Protein AF-A0A945VA23-F1 (afdb_monomer)

Solvent-accessible surface area (backbone atoms only — not comparable to full-atom values): 9433 Å² total; per-residue (Å²): 130,82,88,79,58,79,68,73,79,48,59,65,66,61,47,23,48,54,49,47,56,51,12,50,22,32,55,23,62,68,46,44,49,52,48,38,51,50,48,70,72,39,80,72,56,54,71,58,30,80,84,20,52,42,77,50,99,64,27,37,40,37,38,76,59,59,46,52,66,70,55,53,54,52,49,54,53,47,66,75,66,45,85,80,55,51,70,46,65,56,89,90,43,92,58,33,69,61,48,51,51,43,51,65,63,46,64,81,31,41,37,38,39,36,29,70,49,71,91,34,28,88,26,48,73,49,45,54,54,39,78,79,54,100,75,35,28,30,70,19,64,67,42,44,46,52,76,68,49,56,65,71,60,48,53,50,41,64,63,61,71,79,75,86,127

pLDDT: mean 91.25, std 11.85, range [36.66, 98.69]

Foldseek 3Di:
DPPDFLLVLDDLVVLLVVLQVQQQQAQHDVRLLQLLVQQVPDPPRLLQDQQQKDDTPFWIKHKDHRDHPVLVVVVVVLSVPDPNQFQFDDPPDDCNVVSVVSCVVQVPMKMWIYTPDCVSHGGDIDGQWDDPDPRGIGGDSVNCQRNPGDSVSSVCSNPDDPPDD

Radius of gyration: 15.99 Å; Cα contacts (8 Å, |Δi|>4): 233; chains: 1; bounding box: 37×36×41 Å

Structure (mmCIF, N/CA/C/O backbone):
data_AF-A0A945VA23-F1
#
_entry.id   AF-A0A945VA23-F1
#
loop_
_atom_site.group_PDB
_atom_site.id
_atom_site.type_symbol
_atom_site.label_atom_id
_atom_site.label_alt_id
_atom_site.label_comp_id
_atom_site.label_asym_id
_atom_site.label_entity_id
_atom_site.label_seq_id
_atom_site.pdbx_PDB_ins_code
_atom_site.Cartn_x
_atom_site.Cartn_y
_atom_site.Cartn_z
_atom_site.occupancy
_atom_site.B_iso_or_equiv
_atom_site.auth_seq_id
_atom_site.auth_comp_id
_atom_site.auth_asym_id
_atom_site.auth_atom_id
_atom_site.pdbx_PDB_model_num
ATOM 1 N N . MET A 1 1 ? 17.474 -14.949 8.676 1.00 39.09 1 MET A N 1
ATOM 2 C CA . MET A 1 1 ? 17.418 -14.116 7.451 1.00 39.09 1 MET A CA 1
ATOM 3 C C . MET A 1 1 ? 17.756 -12.689 7.847 1.00 39.09 1 MET A C 1
ATOM 5 O O . MET A 1 1 ? 17.211 -12.227 8.839 1.00 39.09 1 MET A O 1
ATOM 9 N N . LYS A 1 2 ? 18.695 -12.029 7.155 1.00 41.28 2 LYS A N 1
ATOM 10 C CA . LYS A 1 2 ? 19.074 -10.632 7.437 1.00 41.28 2 LYS A CA 1
ATOM 11 C C . LYS A 1 2 ? 17.821 -9.747 7.404 1.00 41.28 2 LYS A C 1
ATOM 13 O O . LYS A 1 2 ? 16.975 -9.950 6.538 1.00 41.28 2 LYS A O 1
ATOM 18 N N . ASN A 1 3 ? 17.724 -8.806 8.343 1.00 57.72 3 ASN A N 1
ATOM 19 C CA . ASN A 1 3 ? 16.622 -7.855 8.526 1.00 57.72 3 ASN A CA 1
ATOM 20 C C . ASN A 1 3 ? 16.426 -6.957 7.290 1.00 57.72 3 ASN A C 1
ATOM 22 O O . ASN A 1 3 ? 16.791 -5.785 7.307 1.00 57.72 3 ASN A O 1
ATOM 26 N N . PHE A 1 4 ? 15.885 -7.498 6.198 1.00 67.75 4 PHE A N 1
ATOM 27 C CA . PHE A 1 4 ? 15.510 -6.704 5.039 1.00 67.75 4 PHE A CA 1
ATOM 28 C C . PHE A 1 4 ? 14.328 -5.822 5.437 1.00 67.75 4 PHE A C 1
ATOM 30 O O . PHE A 1 4 ? 13.248 -6.313 5.776 1.00 67.75 4 PHE A O 1
ATOM 37 N N . ASN A 1 5 ? 14.566 -4.516 5.451 1.00 76.75 5 ASN A N 1
ATOM 38 C CA . ASN A 1 5 ? 13.548 -3.521 5.717 1.00 76.75 5 ASN A CA 1
ATOM 39 C C . ASN A 1 5 ? 13.293 -2.751 4.416 1.00 76.75 5 ASN A C 1
ATOM 41 O O . ASN A 1 5 ? 14.052 -1.835 4.119 1.00 76.75 5 ASN A O 1
ATOM 45 N N . PRO A 1 6 ? 12.255 -3.095 3.634 1.00 74.31 6 PRO A N 1
ATOM 46 C CA . PRO A 1 6 ? 11.940 -2.365 2.407 1.00 74.31 6 PRO A CA 1
ATOM 47 C C . PRO A 1 6 ? 11.596 -0.897 2.686 1.00 74.31 6 PRO A C 1
ATOM 49 O O . PRO A 1 6 ? 11.650 -0.078 1.780 1.00 74.31 6 PRO A O 1
ATOM 52 N N . LEU A 1 7 ? 11.268 -0.542 3.933 1.00 81.50 7 LEU A N 1
ATOM 53 C CA . LEU A 1 7 ? 10.930 0.826 4.292 1.00 81.50 7 LEU A CA 1
ATOM 54 C C . LEU A 1 7 ? 12.153 1.753 4.352 1.00 81.50 7 LEU A C 1
ATOM 56 O O . LEU A 1 7 ? 11.974 2.962 4.291 1.00 81.50 7 LEU A O 1
ATOM 60 N N . THR A 1 8 ? 13.383 1.224 4.433 1.00 81.25 8 THR A N 1
ATOM 61 C CA . THR A 1 8 ? 14.600 2.064 4.446 1.00 81.25 8 THR A CA 1
ATOM 62 C C . THR A 1 8 ? 14.920 2.688 3.094 1.00 81.25 8 THR A C 1
ATOM 64 O O . THR A 1 8 ? 15.795 3.542 3.028 1.00 81.25 8 THR A O 1
ATOM 67 N N . PHE A 1 9 ? 14.256 2.252 2.019 1.00 77.69 9 PHE A N 1
ATOM 68 C CA . PHE A 1 9 ? 14.390 2.876 0.702 1.00 77.69 9 PHE A CA 1
ATOM 69 C C . PHE A 1 9 ? 13.638 4.204 0.597 1.00 77.69 9 PHE A C 1
ATOM 71 O O . PHE A 1 9 ? 13.838 4.934 -0.367 1.00 77.69 9 PHE A O 1
ATOM 78 N N . TYR A 1 10 ? 12.784 4.523 1.571 1.00 83.12 10 TYR A N 1
ATOM 79 C CA . TYR A 1 10 ? 11.956 5.721 1.550 1.00 83.12 10 TYR A CA 1
ATOM 80 C C . TYR A 1 10 ? 12.413 6.721 2.609 1.00 83.12 10 TYR A C 1
ATOM 82 O O . TYR A 1 10 ? 13.005 6.352 3.626 1.00 83.12 10 TYR A O 1
ATOM 90 N N . SER A 1 11 ? 12.087 7.995 2.389 1.00 86.38 11 SER A N 1
ATOM 91 C CA . SER A 1 11 ? 12.274 9.035 3.399 1.00 86.38 11 SER A CA 1
ATOM 92 C C . SER A 1 11 ? 11.516 8.666 4.677 1.00 86.38 11 SER A C 1
ATOM 94 O O . SER A 1 11 ? 10.298 8.468 4.662 1.00 86.38 11 SER A O 1
ATOM 96 N N . GLN A 1 12 ? 12.243 8.563 5.793 1.00 86.56 12 GLN A N 1
ATOM 97 C CA . GLN A 1 12 ? 11.665 8.203 7.089 1.00 86.56 12 GLN A CA 1
ATOM 98 C C . GLN A 1 12 ? 10.619 9.228 7.538 1.00 86.56 12 GLN A C 1
ATOM 100 O O . GLN A 1 12 ? 9.607 8.843 8.125 1.00 86.56 12 GLN A O 1
ATOM 105 N N . ASP A 1 13 ? 10.850 10.509 7.250 1.00 86.88 13 ASP A N 1
ATOM 106 C CA . ASP A 1 13 ? 9.937 11.588 7.617 1.00 86.88 13 ASP A CA 1
ATOM 107 C C . ASP A 1 13 ? 8.660 11.541 6.775 1.00 86.88 13 ASP A C 1
ATOM 109 O O . ASP A 1 13 ? 7.569 11.573 7.343 1.00 86.88 13 ASP A O 1
ATOM 113 N N . GLU A 1 14 ? 8.778 11.363 5.452 1.00 87.56 14 GLU A N 1
ATOM 114 C CA . GLU A 1 14 ? 7.614 11.221 4.562 1.00 87.56 14 GLU A CA 1
ATOM 115 C C . GLU A 1 14 ? 6.778 9.994 4.938 1.00 87.56 14 GLU A C 1
ATOM 117 O O . GLU A 1 14 ? 5.554 10.071 5.044 1.00 87.56 14 GLU A O 1
ATOM 122 N N . LEU A 1 15 ? 7.436 8.856 5.186 1.00 91.31 15 LEU A N 1
ATOM 123 C CA . LEU A 1 15 ? 6.761 7.626 5.581 1.00 91.31 15 LEU A CA 1
ATOM 124 C C . LEU A 1 15 ? 6.077 7.778 6.944 1.00 91.31 15 LEU A C 1
ATOM 126 O O . LEU A 1 15 ? 4.921 7.390 7.094 1.00 91.31 15 LEU A O 1
ATOM 130 N N . SER A 1 16 ? 6.774 8.329 7.941 1.00 92.50 16 SER A N 1
ATOM 131 C CA . SER A 1 16 ? 6.208 8.562 9.273 1.00 92.50 16 SER A CA 1
ATOM 132 C C . SER A 1 16 ? 5.000 9.492 9.196 1.00 92.50 16 SER A C 1
ATOM 134 O O . SER A 1 16 ? 3.959 9.193 9.786 1.00 92.50 16 SER A O 1
ATOM 136 N N . GLN A 1 17 ? 5.097 10.583 8.436 1.00 92.81 17 GLN A N 1
ATOM 137 C CA . GLN A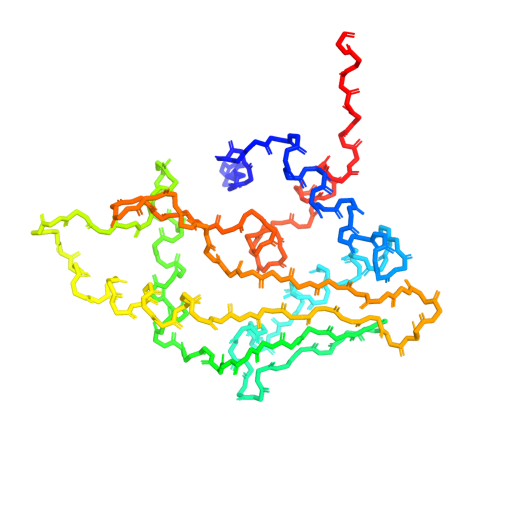 1 17 ? 3.994 11.516 8.240 1.00 92.81 17 GLN A CA 1
ATOM 138 C C . GLN A 1 17 ? 2.796 10.827 7.577 1.00 92.81 17 GLN A C 1
ATOM 140 O O . GLN A 1 17 ? 1.717 10.806 8.168 1.00 92.81 17 GLN A O 1
ATOM 145 N N . ALA A 1 18 ? 3.001 10.169 6.432 1.00 93.94 18 ALA A N 1
ATOM 146 C CA . ALA A 1 18 ? 1.936 9.479 5.708 1.00 93.94 18 ALA A CA 1
ATOM 147 C C . ALA A 1 18 ? 1.247 8.406 6.567 1.00 93.94 18 ALA A C 1
ATOM 149 O O . ALA A 1 18 ? 0.022 8.286 6.553 1.00 93.94 18 ALA A O 1
ATOM 150 N N . LEU A 1 19 ? 2.012 7.638 7.353 1.00 95.88 19 LEU A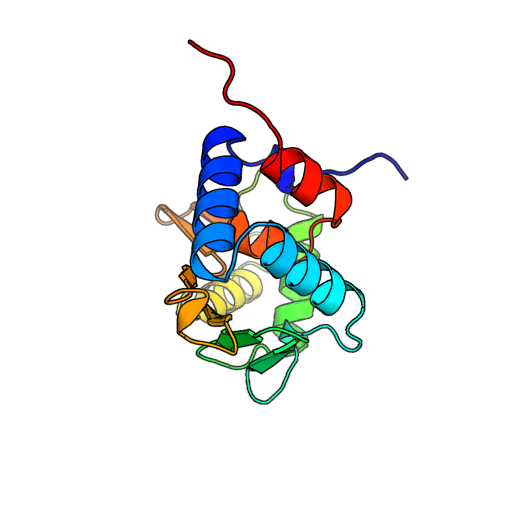 N 1
ATOM 151 C CA . LEU A 1 19 ? 1.465 6.631 8.265 1.00 95.88 19 LEU A CA 1
ATOM 152 C C . LEU A 1 19 ? 0.653 7.256 9.405 1.00 95.88 19 LEU A C 1
ATOM 154 O O . LEU A 1 19 ? -0.405 6.732 9.749 1.00 95.88 19 LEU A O 1
ATOM 158 N N . ASN A 1 20 ? 1.131 8.351 10.003 1.00 95.81 20 ASN A N 1
ATOM 159 C CA . ASN A 1 20 ? 0.419 9.019 11.094 1.00 95.81 20 ASN A CA 1
ATOM 160 C C . ASN A 1 20 ? -0.874 9.683 10.600 1.00 95.81 20 ASN A C 1
ATOM 162 O O . ASN A 1 20 ? -1.906 9.508 11.242 1.00 95.81 20 ASN A O 1
ATOM 166 N N . GLU A 1 21 ? -0.847 10.377 9.462 1.00 96.25 21 GLU A N 1
ATOM 167 C CA . GLU A 1 21 ? -2.040 10.976 8.845 1.00 96.25 21 GLU A CA 1
ATOM 168 C C . GLU A 1 21 ? -3.071 9.900 8.479 1.00 96.25 21 GLU A C 1
ATOM 170 O O . GLU A 1 21 ? -4.238 9.988 8.868 1.00 96.25 21 GLU A O 1
ATOM 175 N N . SER A 1 22 ? -2.617 8.819 7.834 1.00 97.19 22 SER A N 1
ATOM 176 C CA . SER A 1 22 ? -3.467 7.671 7.501 1.00 97.19 22 SER A CA 1
ATOM 177 C C . SER A 1 22 ? -4.091 7.057 8.750 1.00 97.19 22 SER A C 1
ATOM 179 O O . SER A 1 22 ? -5.291 6.803 8.775 1.00 97.19 22 SER A O 1
ATOM 181 N N . ALA A 1 23 ? -3.305 6.855 9.811 1.00 97.06 23 ALA A N 1
ATOM 182 C CA . ALA A 1 23 ? -3.808 6.312 11.063 1.00 97.06 23 ALA A CA 1
ATOM 183 C C . ALA A 1 23 ? -4.867 7.222 11.700 1.00 97.06 23 ALA A C 1
ATOM 185 O O . ALA A 1 23 ? -5.914 6.725 12.105 1.00 97.06 23 ALA A O 1
ATOM 186 N N . GLN A 1 24 ? -4.634 8.536 11.764 1.00 97.12 24 GLN A N 1
ATOM 187 C CA . GLN A 1 24 ? -5.604 9.479 12.334 1.00 97.12 24 GLN A CA 1
ATOM 188 C C . GLN A 1 24 ? -6.925 9.494 11.564 1.00 97.12 24 GLN A C 1
ATOM 190 O O . GLN A 1 24 ? -7.983 9.556 12.180 1.00 97.12 24 GLN A O 1
ATOM 195 N N . SER A 1 25 ? -6.881 9.350 10.239 1.00 97.12 25 SER A N 1
ATOM 196 C CA . SER A 1 25 ? -8.089 9.357 9.403 1.00 97.12 25 SER A CA 1
ATOM 197 C C . SER A 1 25 ? -9.009 8.134 9.570 1.00 97.12 25 SER A C 1
ATOM 199 O O . SER A 1 25 ? -10.104 8.126 9.012 1.00 97.12 25 SER A O 1
ATOM 201 N N . ILE A 1 26 ? -8.589 7.097 10.309 1.00 96.94 26 ILE A N 1
ATOM 202 C CA . ILE A 1 26 ? -9.365 5.858 10.507 1.00 96.94 26 ILE A CA 1
ATOM 203 C C . ILE A 1 26 ? -9.522 5.451 11.979 1.00 96.94 26 ILE A C 1
ATOM 205 O O . ILE A 1 26 ? -9.761 4.277 12.241 1.00 96.94 26 ILE A O 1
ATOM 209 N N . GLY A 1 27 ? -9.345 6.362 12.937 1.00 95.44 27 GLY A N 1
ATOM 210 C CA . GLY A 1 27 ? -9.544 6.087 14.371 1.00 95.44 27 GLY A CA 1
ATOM 211 C C . GLY A 1 27 ? -8.251 5.971 15.182 1.00 95.44 27 GLY A C 1
ATOM 212 O O . GLY A 1 27 ? -8.255 5.542 16.337 1.00 95.44 27 GLY A O 1
ATOM 213 N N . GLY A 1 28 ? -7.117 6.349 14.592 1.00 96.31 28 GLY A N 1
ATOM 214 C CA . GLY A 1 28 ? -5.812 6.410 15.239 1.00 96.31 28 GLY A CA 1
ATOM 215 C C . GLY A 1 28 ? -4.940 5.169 15.028 1.00 96.31 28 GLY A C 1
ATOM 216 O O . GLY A 1 28 ? -5.251 4.238 14.281 1.00 96.31 28 GLY A O 1
ATOM 217 N N . LYS A 1 29 ? -3.786 5.153 15.709 1.00 96.00 29 LYS A N 1
ATOM 218 C CA . LYS A 1 29 ? -2.730 4.142 15.501 1.00 96.00 29 LYS A CA 1
ATOM 219 C C . LYS A 1 29 ? -3.228 2.716 15.710 1.00 96.00 29 LYS A C 1
ATOM 221 O O . LYS A 1 29 ? -2.903 1.854 14.905 1.00 96.00 29 LYS A O 1
ATOM 226 N N . ASN A 1 30 ? -4.040 2.466 16.735 1.00 95.75 30 ASN A N 1
ATOM 227 C CA . ASN A 1 30 ? -4.538 1.118 17.023 1.00 95.75 30 ASN A CA 1
ATOM 228 C C . ASN A 1 30 ? -5.396 0.562 15.877 1.00 95.75 30 ASN A C 1
ATOM 230 O O . ASN A 1 30 ? -5.222 -0.593 15.502 1.00 95.75 30 ASN A O 1
ATOM 234 N N . TYR A 1 31 ? -6.251 1.385 15.266 1.00 96.81 31 TYR A N 1
ATOM 235 C CA . TYR A 1 31 ? -7.079 0.976 14.126 1.00 96.81 31 TYR A CA 1
ATOM 236 C C . TYR A 1 31 ? -6.213 0.645 12.909 1.00 96.81 31 TYR A C 1
ATOM 238 O O . TYR A 1 31 ? -6.423 -0.369 12.243 1.00 96.81 31 TYR A O 1
ATOM 246 N N . PHE A 1 32 ? -5.181 1.455 12.666 1.00 97.19 32 PHE A N 1
ATOM 247 C CA . PHE A 1 32 ? -4.208 1.183 11.615 1.00 97.19 32 PHE A CA 1
ATOM 248 C C . PHE A 1 32 ? -3.427 -0.114 11.864 1.00 97.19 32 PHE A C 1
ATOM 250 O O . PHE A 1 32 ? -3.212 -0.889 10.937 1.00 97.19 32 PHE A O 1
ATOM 257 N N . LEU A 1 33 ? -3.037 -0.401 13.108 1.00 96.81 33 LEU A N 1
ATOM 258 C CA . LEU A 1 33 ? -2.353 -1.650 13.451 1.00 96.81 33 LEU A CA 1
ATOM 259 C C . LEU A 1 33 ? -3.249 -2.878 13.264 1.00 96.81 33 LEU A C 1
ATOM 261 O O . LEU A 1 33 ? -2.780 -3.856 12.688 1.00 96.81 33 LEU A O 1
ATOM 265 N N . LEU A 1 34 ? -4.528 -2.797 13.649 1.00 97.50 34 LEU A N 1
ATOM 266 C CA . LEU A 1 34 ? -5.511 -3.856 13.390 1.00 97.50 34 LEU A CA 1
ATOM 267 C C . LEU A 1 34 ? -5.675 -4.122 11.888 1.00 97.50 34 LEU A C 1
ATOM 269 O O . LEU A 1 34 ? -5.794 -5.273 11.475 1.00 97.50 34 LEU A O 1
ATOM 273 N N . LEU A 1 35 ? -5.643 -3.073 11.059 1.00 98.12 35 LEU A N 1
ATOM 274 C CA . LEU A 1 35 ? -5.623 -3.222 9.605 1.00 98.12 35 LEU A CA 1
ATOM 275 C C . LEU A 1 35 ? -4.368 -3.971 9.133 1.00 98.12 35 LEU A C 1
ATOM 277 O O . LEU A 1 35 ? -4.484 -4.918 8.357 1.00 98.12 35 LEU A O 1
ATOM 281 N N . LEU A 1 36 ? -3.175 -3.577 9.590 1.00 97.81 36 LEU A N 1
ATOM 282 C CA . LEU A 1 36 ? -1.933 -4.251 9.195 1.00 97.81 36 LEU A CA 1
ATOM 283 C C . LEU A 1 36 ? -1.941 -5.730 9.590 1.00 97.81 36 LEU A C 1
ATOM 285 O O . LEU A 1 36 ? -1.578 -6.573 8.774 1.00 97.81 36 LEU A O 1
ATOM 289 N N . GLU A 1 37 ? -2.357 -6.032 10.819 1.00 97.44 37 GLU A N 1
ATOM 290 C CA . GLU A 1 37 ? -2.452 -7.392 11.355 1.00 97.44 37 GLU A CA 1
ATOM 291 C C . GLU A 1 37 ? -3.434 -8.224 10.518 1.00 97.44 37 GLU A C 1
ATOM 293 O O . GLU A 1 37 ? -3.037 -9.244 9.955 1.00 97.44 37 GLU A O 1
ATOM 298 N N . ALA A 1 38 ? -4.641 -7.707 10.261 1.00 98.12 38 ALA A N 1
ATOM 299 C CA . ALA A 1 38 ? -5.622 -8.372 9.404 1.00 98.12 38 ALA A CA 1
ATOM 300 C C . ALA A 1 38 ? -5.088 -8.654 7.986 1.00 98.12 38 ALA A C 1
ATOM 302 O O . ALA A 1 38 ? -5.334 -9.724 7.430 1.00 98.12 38 ALA A O 1
ATOM 303 N N . VAL A 1 39 ? -4.332 -7.724 7.385 1.00 98.12 39 VAL A N 1
ATOM 304 C CA . VAL A 1 39 ? -3.733 -7.937 6.055 1.00 98.12 39 VAL A CA 1
ATOM 305 C C . VAL A 1 39 ? -2.650 -9.022 6.085 1.00 98.12 39 VAL A C 1
ATOM 307 O O . VAL A 1 39 ? -2.496 -9.733 5.093 1.00 98.12 39 VAL A O 1
ATOM 310 N N . ARG A 1 40 ? -1.879 -9.155 7.175 1.00 96.81 40 ARG A N 1
ATOM 311 C CA . ARG A 1 40 ? -0.849 -10.206 7.302 1.00 96.81 40 ARG A CA 1
ATOM 312 C C . ARG A 1 40 ? -1.445 -11.587 7.563 1.00 96.81 40 ARG A C 1
ATOM 314 O O . ARG A 1 40 ? -0.914 -12.558 7.027 1.00 96.81 40 ARG A O 1
ATOM 321 N N . ASP A 1 41 ? -2.543 -11.655 8.306 1.00 97.25 41 ASP A N 1
ATOM 322 C CA . ASP A 1 41 ? -3.224 -12.914 8.628 1.00 97.25 41 ASP A CA 1
ATOM 323 C C . ASP A 1 41 ? -4.056 -13.452 7.453 1.00 97.25 41 ASP A C 1
ATOM 325 O O . ASP A 1 41 ? -4.329 -14.650 7.358 1.00 97.25 41 ASP A O 1
ATOM 329 N N . ALA A 1 42 ? -4.443 -12.582 6.519 1.00 97.25 42 ALA A N 1
ATOM 330 C CA . ALA A 1 42 ? -5.278 -12.948 5.385 1.00 97.25 42 ALA A CA 1
ATOM 331 C C . ALA A 1 42 ? -4.601 -13.938 4.417 1.00 97.25 42 ALA A C 1
ATOM 333 O O . ALA A 1 42 ? -3.540 -13.674 3.841 1.00 97.25 42 ALA A O 1
ATOM 334 N N . GLN A 1 43 ? -5.289 -15.054 4.159 1.00 94.50 43 GLN A N 1
ATOM 335 C CA . GLN A 1 43 ? -4.965 -16.020 3.110 1.00 94.50 43 GLN A CA 1
ATOM 336 C C . GLN A 1 43 ? -6.225 -16.331 2.281 1.00 94.50 43 GLN A C 1
ATOM 338 O O . GLN A 1 43 ? -7.229 -16.754 2.854 1.00 94.50 43 GLN A O 1
ATOM 343 N N . PRO A 1 44 ? -6.213 -16.151 0.944 1.00 93.69 44 PRO A N 1
ATOM 344 C CA . PRO A 1 44 ? -5.121 -15.619 0.125 1.00 93.69 44 PRO A CA 1
ATOM 345 C C . PRO A 1 44 ? -4.844 -14.130 0.398 1.00 93.69 44 PRO A C 1
ATOM 347 O O . PRO A 1 44 ? -5.652 -13.435 1.006 1.00 93.69 44 PRO A O 1
ATOM 350 N N . HIS A 1 45 ? -3.708 -13.630 -0.102 1.00 97.31 45 HIS A N 1
ATOM 351 C CA . HIS A 1 45 ? -3.314 -12.225 0.060 1.00 97.31 45 HIS A CA 1
ATOM 352 C C . HIS A 1 45 ? -4.433 -11.253 -0.384 1.00 97.31 45 HIS A C 1
ATOM 354 O O . HIS A 1 45 ? -4.926 -11.413 -1.507 1.00 97.31 45 HIS A O 1
ATOM 360 N N . PRO A 1 46 ? -4.768 -10.199 0.393 1.00 97.56 46 PRO A N 1
ATO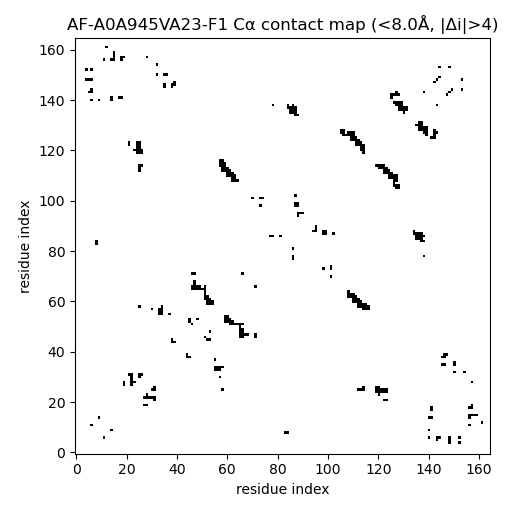M 361 C CA . PRO A 1 46 ? -5.937 -9.345 0.143 1.00 97.56 46 PRO A CA 1
ATOM 362 C C . PRO A 1 46 ? -6.026 -8.752 -1.261 1.00 97.56 46 PRO A C 1
ATOM 364 O O . PRO A 1 46 ? -7.092 -8.762 -1.861 1.00 97.56 46 PRO A O 1
ATOM 367 N N . LEU A 1 47 ? -4.899 -8.319 -1.837 1.00 97.69 47 LEU A N 1
ATOM 368 C CA . LEU A 1 47 ? -4.851 -7.780 -3.208 1.00 97.69 47 LEU A CA 1
ATOM 369 C C . LEU A 1 47 ? -5.399 -8.728 -4.295 1.00 97.69 47 LEU A C 1
ATOM 371 O O . LEU A 1 47 ? -5.698 -8.269 -5.392 1.00 97.69 47 LEU A O 1
ATOM 375 N N . LEU A 1 48 ? -5.536 -10.029 -4.016 1.00 97.12 48 LEU A N 1
ATOM 376 C CA . LEU A 1 48 ? -6.117 -11.017 -4.932 1.00 97.12 48 LEU A CA 1
ATOM 377 C C . LEU A 1 48 ? -7.647 -11.146 -4.809 1.00 97.12 48 LEU A C 1
ATOM 379 O O . LEU A 1 48 ? -8.238 -11.993 -5.485 1.00 97.12 48 LEU A O 1
ATOM 383 N N . ALA A 1 49 ? -8.299 -10.351 -3.955 1.00 96.56 49 ALA A N 1
ATOM 384 C CA . ALA A 1 49 ? -9.748 -10.368 -3.796 1.00 96.56 49 ALA A CA 1
ATOM 385 C C . ALA A 1 49 ? -10.451 -9.956 -5.101 1.00 96.56 49 ALA A C 1
ATOM 387 O O . ALA A 1 49 ? -10.207 -8.881 -5.655 1.00 96.56 49 ALA A O 1
ATOM 388 N N . LYS A 1 50 ? -11.352 -10.818 -5.594 1.00 92.19 50 LYS A N 1
ATOM 389 C CA . LYS A 1 50 ? -12.042 -10.633 -6.886 1.00 92.19 50 LYS A CA 1
ATOM 390 C C . LYS A 1 50 ? -12.908 -9.373 -6.928 1.00 92.19 50 LYS A C 1
ATOM 392 O O . LYS A 1 50 ? -13.014 -8.747 -7.974 1.00 92.19 50 LYS A O 1
ATOM 397 N N . ASN A 1 51 ? -13.515 -9.016 -5.801 1.00 95.25 51 ASN A N 1
ATOM 398 C CA . ASN A 1 51 ? -14.375 -7.843 -5.632 1.00 95.25 51 ASN A CA 1
ATOM 399 C C . ASN A 1 51 ? -13.597 -6.555 -5.317 1.00 95.25 51 ASN A C 1
ATOM 401 O O . ASN A 1 51 ? -14.222 -5.534 -5.052 1.00 95.25 51 ASN A O 1
ATOM 405 N N . ALA A 1 52 ? -12.261 -6.601 -5.335 1.00 97.44 52 ALA A N 1
ATOM 406 C CA . ALA A 1 52 ? -11.401 -5.468 -5.018 1.00 97.44 52 ALA A CA 1
ATOM 407 C C . ALA A 1 52 ? -11.697 -4.821 -3.646 1.00 97.44 52 ALA A C 1
ATOM 409 O O . ALA A 1 52 ? -11.644 -3.601 -3.487 1.00 97.44 52 ALA A O 1
ATOM 410 N N . GLU A 1 53 ? -12.039 -5.648 -2.656 1.00 98.12 53 GLU A N 1
ATOM 411 C CA . GLU A 1 53 ? -12.376 -5.223 -1.300 1.00 98.12 53 GLU A CA 1
ATOM 412 C C . GLU A 1 53 ? -11.770 -6.181 -0.271 1.00 98.12 53 GLU A C 1
ATOM 414 O O . GLU A 1 53 ? -11.752 -7.399 -0.448 1.00 98.12 53 GLU A O 1
ATOM 419 N N . PHE A 1 54 ? -11.320 -5.617 0.842 1.00 98.44 54 PHE A N 1
ATOM 420 C CA . PHE A 1 54 ? -10.875 -6.326 2.027 1.00 98.44 54 PHE A CA 1
ATOM 421 C C . PHE A 1 54 ? -11.505 -5.683 3.264 1.00 98.44 54 PHE A C 1
ATOM 423 O O . PHE A 1 54 ? -11.378 -4.479 3.474 1.00 98.44 54 PHE A O 1
ATOM 430 N N . LYS A 1 55 ? -12.199 -6.469 4.086 1.00 97.81 55 LYS A N 1
ATOM 431 C CA . LYS A 1 55 ? -12.828 -5.994 5.326 1.00 97.81 55 LYS A CA 1
ATOM 432 C C . LYS A 1 55 ? -12.010 -6.455 6.523 1.00 97.81 55 LYS A C 1
ATOM 434 O O . LYS A 1 55 ? -11.486 -7.564 6.520 1.00 97.81 55 LYS A O 1
ATOM 439 N N . PHE A 1 56 ? -11.945 -5.617 7.546 1.00 96.62 56 PHE A N 1
ATOM 440 C CA . PHE A 1 56 ? -11.313 -5.922 8.825 1.00 96.62 56 PHE A CA 1
ATOM 441 C C . PHE A 1 56 ? -12.228 -5.478 9.973 1.00 96.62 56 PHE A C 1
ATOM 443 O O . PHE A 1 56 ? -13.296 -4.909 9.742 1.00 96.62 56 PHE A O 1
ATOM 450 N N . SER A 1 57 ? -11.842 -5.770 11.216 1.00 96.12 57 SER A N 1
ATOM 451 C CA . SER A 1 57 ? -12.703 -5.608 12.400 1.00 96.12 57 SER A CA 1
ATOM 452 C C . SER A 1 57 ? -13.310 -4.207 12.547 1.00 96.12 57 SER A C 1
ATOM 454 O O . SER A 1 57 ? -14.468 -4.079 12.949 1.00 96.12 57 SER A O 1
ATOM 456 N N . VAL A 1 58 ? -12.556 -3.171 12.172 1.00 96.62 58 VAL A N 1
ATOM 457 C CA . VAL A 1 58 ? -12.929 -1.762 12.366 1.00 96.62 58 VAL A CA 1
ATOM 458 C C . VAL A 1 58 ? -13.021 -0.953 11.066 1.00 96.62 58 VAL A C 1
ATOM 460 O O . VAL A 1 58 ? -13.174 0.264 11.111 1.00 96.62 58 VAL A O 1
ATOM 463 N N . GLY A 1 59 ? -12.995 -1.594 9.892 1.00 97.69 59 GLY A N 1
ATOM 464 C CA . GLY A 1 59 ? -13.102 -0.874 8.621 1.00 97.69 59 GLY A CA 1
ATOM 465 C C . GLY A 1 59 ? -13.011 -1.738 7.367 1.00 97.69 59 GLY A C 1
ATOM 466 O O . GLY A 1 59 ? -13.179 -2.959 7.394 1.00 97.69 59 GLY A O 1
ATOM 467 N N . SER A 1 60 ? -12.745 -1.086 6.237 1.00 98.25 60 SER A N 1
ATOM 468 C CA . SER A 1 60 ? -12.510 -1.752 4.954 1.00 98.25 60 SER A CA 1
ATOM 469 C C . SER A 1 60 ? -11.469 -1.029 4.102 1.00 98.25 60 SER A C 1
ATOM 471 O O . SER A 1 60 ? -11.267 0.175 4.238 1.00 98.25 60 SER A O 1
ATOM 473 N N . VAL A 1 61 ? -10.828 -1.781 3.212 1.00 98.62 61 VAL A N 1
ATOM 474 C CA . VAL A 1 61 ? -9.975 -1.297 2.128 1.00 98.62 61 VAL A CA 1
ATOM 475 C C . VAL A 1 61 ? -10.625 -1.704 0.813 1.00 98.62 61 VAL A C 1
ATOM 477 O O . VAL A 1 61 ? -10.885 -2.885 0.595 1.00 98.62 61 VAL A O 1
ATOM 480 N N . LYS A 1 62 ? -10.870 -0.751 -0.079 1.00 98.56 62 LYS A N 1
ATOM 481 C CA . LYS A 1 62 ? -11.386 -0.978 -1.434 1.00 98.56 62 LYS A CA 1
ATOM 482 C C . LYS A 1 62 ? -10.402 -0.449 -2.455 1.00 98.56 62 LYS A C 1
ATOM 484 O O . LYS A 1 62 ? -9.677 0.498 -2.168 1.00 98.56 62 LYS A O 1
ATOM 489 N N . TRP A 1 63 ? -10.381 -1.020 -3.649 1.00 98.38 63 TRP A N 1
ATOM 490 C CA . TRP A 1 63 ? -9.602 -0.468 -4.749 1.00 98.38 63 TRP A CA 1
ATOM 491 C C . TRP A 1 63 ? -10.360 -0.510 -6.069 1.00 98.38 63 TRP A C 1
ATOM 493 O O . TRP A 1 63 ? -11.274 -1.305 -6.263 1.00 98.38 63 TRP A O 1
ATOM 503 N N . SER A 1 64 ? -10.013 0.400 -6.978 1.00 97.94 64 SER A N 1
ATOM 504 C CA . SER A 1 64 ? -10.846 0.685 -8.153 1.00 97.94 64 SER A CA 1
ATOM 505 C C . SER A 1 64 ? -10.901 -0.439 -9.196 1.00 97.94 64 SER A C 1
ATOM 507 O O . SER A 1 64 ? -11.815 -0.443 -10.020 1.00 97.94 64 SER A O 1
ATOM 509 N N . LYS A 1 65 ? -9.936 -1.375 -9.209 1.00 96.12 65 LYS A N 1
ATOM 510 C CA . LYS A 1 65 ? -9.863 -2.479 -10.189 1.00 96.12 65 LYS A CA 1
ATOM 511 C C . LYS A 1 65 ? -9.228 -3.746 -9.600 1.00 96.12 65 LYS A C 1
ATOM 513 O O . LYS A 1 65 ? -8.177 -3.631 -8.979 1.00 96.12 65 LYS A O 1
ATOM 518 N N . PRO A 1 66 ? -9.759 -4.957 -9.852 1.00 95.88 66 PRO A N 1
ATOM 519 C CA . PRO A 1 66 ? -9.145 -6.203 -9.383 1.00 95.88 66 PRO A CA 1
ATOM 520 C C . PRO A 1 66 ? -7.693 -6.378 -9.858 1.00 95.88 66 PRO A C 1
ATOM 522 O O . PRO A 1 66 ? -7.358 -6.045 -10.997 1.00 95.88 66 PRO A O 1
ATOM 525 N N . ILE A 1 67 ? -6.836 -6.952 -9.006 1.00 96.50 67 ILE A N 1
ATOM 526 C CA . ILE A 1 67 ? -5.449 -7.288 -9.355 1.00 96.50 67 ILE A CA 1
ATOM 527 C C . ILE A 1 67 ? -5.354 -8.801 -9.548 1.00 96.50 67 ILE A C 1
ATOM 529 O O . ILE A 1 67 ? -5.469 -9.587 -8.609 1.00 96.50 67 ILE A O 1
ATOM 533 N N . PHE A 1 68 ? -5.134 -9.222 -10.792 1.00 95.25 68 PHE A N 1
ATOM 534 C CA . PHE A 1 68 ? -5.023 -10.639 -11.127 1.00 95.25 68 PHE A CA 1
ATOM 535 C C . PHE A 1 68 ? -3.723 -11.257 -10.604 1.00 95.25 68 PHE A C 1
ATOM 537 O O . PHE A 1 68 ? -2.682 -10.598 -10.520 1.00 95.25 68 PHE A O 1
ATOM 544 N N . ARG A 1 69 ? -3.769 -12.566 -10.322 1.00 96.50 69 ARG A N 1
ATOM 545 C CA . ARG A 1 69 ? -2.647 -13.337 -9.765 1.00 96.50 69 ARG A CA 1
ATOM 546 C C . ARG A 1 69 ? -1.355 -13.184 -10.565 1.00 96.50 69 ARG A C 1
ATOM 548 O O . ARG A 1 69 ? -0.308 -13.007 -9.961 1.00 96.50 69 ARG A O 1
ATOM 555 N N . GLU A 1 70 ? -1.426 -13.189 -11.893 1.00 96.12 70 GLU A N 1
ATOM 556 C CA . GLU A 1 70 ? -0.260 -12.973 -12.762 1.00 96.12 70 GLU A CA 1
ATOM 557 C C . GLU A 1 70 ? 0.435 -11.631 -12.466 1.00 96.12 70 GLU A C 1
ATOM 559 O O . GLU A 1 70 ? 1.648 -11.583 -12.255 1.00 96.12 70 GLU A O 1
ATOM 564 N N . LYS A 1 71 ? -0.341 -10.541 -12.378 1.00 96.19 71 LYS A N 1
ATOM 565 C CA . LYS A 1 71 ? 0.178 -9.193 -12.103 1.00 96.19 71 LYS A CA 1
ATOM 566 C C . LYS A 1 71 ? 0.736 -9.085 -10.691 1.00 96.19 71 LYS A C 1
ATOM 568 O O . LYS A 1 71 ? 1.808 -8.519 -10.504 1.00 96.19 71 LYS A O 1
ATOM 573 N N . PHE A 1 72 ? 0.054 -9.680 -9.717 1.00 96.88 72 PHE A N 1
ATOM 574 C CA . PHE A 1 72 ? 0.529 -9.743 -8.338 1.00 96.88 72 PHE A CA 1
ATOM 575 C C . PHE A 1 72 ? 1.854 -10.510 -8.208 1.00 96.88 72 PHE A C 1
ATOM 577 O O . PHE A 1 72 ? 2.772 -10.036 -7.540 1.00 96.88 72 PHE A O 1
ATOM 584 N N . THR A 1 73 ? 1.985 -11.664 -8.868 1.00 96.38 73 THR A N 1
ATOM 585 C CA . THR A 1 73 ? 3.221 -12.460 -8.857 1.00 96.38 73 THR A CA 1
ATOM 586 C C . THR A 1 73 ? 4.379 -11.69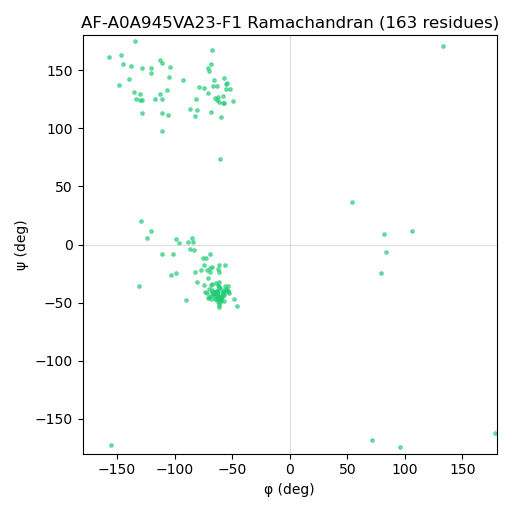1 -9.489 1.00 96.38 73 THR A C 1
ATOM 588 O O . THR A 1 73 ? 5.458 -11.627 -8.899 1.00 96.38 73 THR A O 1
ATOM 591 N N . LEU A 1 74 ? 4.156 -11.043 -10.640 1.00 96.12 74 LEU A N 1
ATOM 592 C CA . LEU A 1 74 ? 5.177 -10.210 -11.280 1.00 96.12 74 LEU A CA 1
ATOM 593 C C . LEU A 1 74 ? 5.567 -9.010 -10.403 1.00 96.12 74 LEU A C 1
ATOM 595 O O . LEU A 1 74 ? 6.753 -8.731 -10.246 1.00 96.12 74 LEU A O 1
ATOM 599 N N . PHE A 1 75 ? 4.594 -8.340 -9.779 1.00 95.94 75 PHE A N 1
ATOM 600 C CA . PHE A 1 75 ? 4.853 -7.236 -8.854 1.00 95.94 75 PHE A CA 1
ATOM 601 C C . PHE A 1 75 ? 5.704 -7.678 -7.660 1.00 95.94 75 PHE A C 1
ATOM 603 O O . PHE A 1 75 ? 6.706 -7.037 -7.349 1.00 95.94 75 PHE A O 1
ATOM 610 N N . LYS A 1 76 ? 5.361 -8.808 -7.024 1.00 94.12 76 LYS A N 1
ATOM 611 C CA . LYS A 1 76 ? 6.153 -9.375 -5.923 1.00 94.12 76 LYS A CA 1
ATOM 612 C C . LYS A 1 76 ? 7.592 -9.654 -6.339 1.00 94.12 76 LYS A C 1
ATOM 614 O O . LYS A 1 76 ? 8.509 -9.341 -5.585 1.00 94.12 76 LYS A O 1
ATOM 619 N N . HIS A 1 77 ? 7.788 -10.216 -7.531 1.00 92.44 77 HIS A N 1
ATOM 620 C CA . HIS A 1 77 ? 9.122 -10.459 -8.065 1.00 92.44 77 HIS A CA 1
ATOM 621 C C . HIS A 1 77 ? 9.902 -9.149 -8.256 1.00 92.44 77 HIS A C 1
ATOM 623 O O . HIS A 1 77 ? 11.060 -9.075 -7.860 1.00 92.44 77 HIS A O 1
ATOM 629 N N . LEU A 1 78 ? 9.289 -8.099 -8.811 1.00 91.50 78 LEU A N 1
ATOM 630 C CA . LEU A 1 78 ? 9.954 -6.799 -8.977 1.00 91.50 78 LEU A CA 1
ATOM 631 C C . LEU A 1 78 ? 10.315 -6.156 -7.641 1.00 91.50 78 LEU A C 1
ATOM 633 O O . LEU A 1 78 ? 11.454 -5.742 -7.454 1.00 91.50 78 LEU A O 1
ATOM 637 N N . ARG A 1 79 ? 9.373 -6.144 -6.693 1.00 90.69 79 ARG A N 1
ATOM 638 C CA . ARG A 1 79 ? 9.566 -5.594 -5.347 1.00 90.69 79 ARG A CA 1
ATOM 639 C C . ARG A 1 79 ? 10.766 -6.212 -4.623 1.00 90.69 79 ARG A C 1
ATOM 641 O O . ARG A 1 79 ? 11.452 -5.525 -3.881 1.00 90.69 79 ARG A O 1
ATOM 648 N N . LEU A 1 80 ? 10.995 -7.515 -4.787 1.00 88.62 80 LEU A N 1
ATOM 649 C CA . LEU A 1 80 ? 12.089 -8.218 -4.106 1.00 88.62 80 LEU A CA 1
ATOM 650 C C . LEU A 1 80 ? 13.447 -8.061 -4.804 1.00 88.62 80 LEU A C 1
ATOM 652 O O . LEU A 1 80 ? 14.479 -8.220 -4.154 1.00 88.62 80 LEU A O 1
ATOM 656 N N . ASN A 1 81 ? 13.453 -7.776 -6.109 1.00 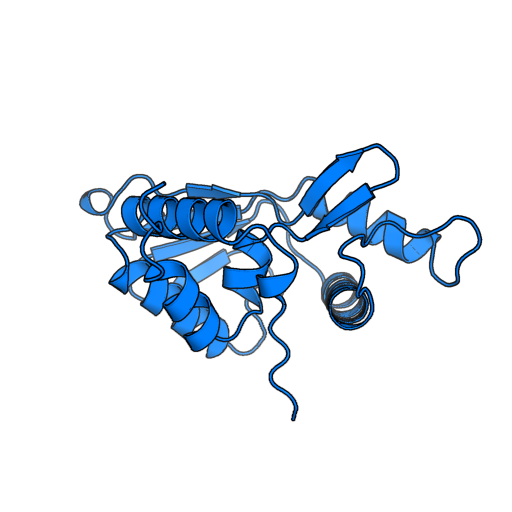85.44 81 ASN A N 1
ATOM 657 C CA . ASN A 1 81 ? 14.672 -7.761 -6.917 1.00 85.44 81 ASN A CA 1
ATOM 658 C C . ASN A 1 81 ? 15.194 -6.354 -7.234 1.00 85.44 81 ASN A C 1
ATOM 660 O O . ASN A 1 81 ? 16.400 -6.203 -7.430 1.00 85.44 81 ASN A O 1
ATOM 664 N N . ASN A 1 82 ? 14.335 -5.333 -7.254 1.00 80.69 82 ASN A N 1
ATOM 665 C CA . ASN A 1 82 ? 14.758 -3.950 -7.466 1.00 80.69 82 ASN A CA 1
ATOM 666 C C . ASN A 1 82 ? 15.252 -3.350 -6.147 1.00 80.69 82 ASN A C 1
ATOM 668 O O . ASN A 1 82 ? 14.482 -3.157 -5.209 1.00 80.69 82 ASN A O 1
ATOM 672 N N . LYS A 1 83 ? 16.563 -3.103 -6.072 1.00 72.38 83 LYS A N 1
ATOM 673 C CA . LYS A 1 83 ? 17.256 -2.628 -4.860 1.00 72.38 83 LYS A CA 1
ATOM 674 C C . LYS A 1 83 ? 17.559 -1.130 -4.874 1.00 72.38 83 LYS A C 1
ATOM 676 O O . LYS A 1 83 ? 18.017 -0.605 -3.868 1.00 72.38 83 LYS A O 1
ATOM 681 N N . ASP A 1 84 ? 17.330 -0.474 -6.004 1.00 78.25 84 ASP A N 1
ATOM 682 C CA . ASP A 1 84 ? 17.522 0.960 -6.237 1.00 78.25 84 ASP A CA 1
ATOM 683 C C . ASP A 1 84 ? 16.210 1.757 -6.130 1.00 78.25 84 ASP A C 1
ATOM 685 O O . ASP A 1 84 ? 16.197 2.953 -6.392 1.00 78.25 84 ASP A O 1
ATOM 689 N N . GLY A 1 85 ? 15.100 1.107 -5.760 1.00 81.62 85 GLY A N 1
ATOM 690 C CA . GLY A 1 85 ? 13.783 1.736 -5.602 1.00 81.62 85 GLY A CA 1
ATOM 691 C C . GLY A 1 85 ? 13.026 1.968 -6.915 1.00 81.62 85 GLY A C 1
ATOM 692 O O . GLY A 1 85 ? 11.793 1.957 -6.909 1.00 81.62 85 GLY A O 1
ATOM 693 N N . ASN A 1 86 ? 13.728 2.077 -8.048 1.00 90.25 86 ASN A N 1
ATOM 694 C CA . ASN A 1 86 ? 13.110 2.247 -9.359 1.00 90.25 86 ASN A CA 1
ATOM 695 C C . ASN A 1 86 ? 12.621 0.902 -9.923 1.00 90.25 86 ASN A C 1
ATOM 697 O O . ASN A 1 86 ? 13.395 -0.003 -10.231 1.00 90.25 86 ASN A O 1
ATOM 701 N N . ILE A 1 87 ? 11.308 0.771 -10.101 1.00 92.56 87 ILE A N 1
ATOM 702 C CA . ILE A 1 87 ? 10.679 -0.402 -10.718 1.00 92.56 87 ILE A CA 1
ATOM 703 C C . ILE A 1 87 ? 10.393 -0.225 -12.213 1.00 92.56 87 ILE A C 1
ATOM 705 O O . ILE A 1 87 ? 9.848 -1.136 -12.846 1.00 92.56 87 ILE A O 1
ATOM 709 N N . PHE A 1 88 ? 10.750 0.924 -12.788 1.00 93.56 88 PHE A N 1
ATOM 710 C CA . PHE A 1 88 ? 10.645 1.164 -14.218 1.00 93.56 88 PHE A CA 1
ATOM 711 C C . PHE A 1 88 ? 11.705 0.350 -14.982 1.00 93.56 88 PHE A C 1
ATOM 713 O O . PHE A 1 88 ? 12.885 0.357 -14.625 1.00 93.56 88 PHE A O 1
ATOM 720 N N . PRO A 1 89 ? 11.325 -0.391 -16.038 1.00 93.25 89 PRO A N 1
ATOM 721 C CA . PRO A 1 89 ? 12.252 -1.296 -16.695 1.00 93.25 89 PRO A CA 1
ATOM 722 C C . PRO A 1 89 ? 13.199 -0.534 -17.630 1.00 93.25 89 PRO A C 1
ATOM 724 O O . PRO A 1 89 ? 12.771 0.278 -18.449 1.00 93.25 89 PRO A O 1
ATOM 727 N N . LYS A 1 90 ? 14.494 -0.865 -17.596 1.00 91.06 90 LYS A N 1
ATOM 728 C CA . LYS A 1 90 ? 15.473 -0.340 -18.565 1.00 91.06 90 LYS A CA 1
ATOM 729 C C . LYS A 1 90 ? 15.178 -0.879 -19.965 1.00 91.06 90 LYS A C 1
ATOM 731 O O . LYS A 1 90 ? 14.918 -2.076 -20.126 1.00 91.06 90 LYS A O 1
ATOM 736 N N . LYS A 1 91 ? 15.233 -0.027 -20.991 1.00 90.75 91 LYS A N 1
ATOM 737 C CA . LYS A 1 91 ? 15.009 -0.436 -22.390 1.00 90.75 91 LYS A CA 1
ATOM 738 C C . LYS A 1 91 ? 15.961 -1.580 -22.771 1.00 90.75 91 LYS A C 1
ATOM 740 O O . LYS A 1 91 ? 17.140 -1.536 -22.445 1.00 90.75 91 LYS A O 1
ATOM 745 N N . GLY A 1 92 ? 15.434 -2.624 -23.416 1.00 89.38 92 GLY A N 1
ATOM 746 C CA . GLY A 1 92 ? 16.201 -3.821 -23.799 1.00 89.38 92 GLY A CA 1
ATOM 747 C C . GLY A 1 92 ? 16.355 -4.887 -22.703 1.00 89.38 92 GLY A C 1
ATOM 748 O O . GLY A 1 92 ? 16.819 -5.985 -22.995 1.00 89.38 92 GLY A O 1
ATOM 749 N N . SER A 1 93 ? 15.925 -4.621 -21.464 1.00 90.50 93 SER A N 1
ATOM 750 C CA . SER A 1 93 ? 15.969 -5.616 -20.383 1.00 90.50 93 SER A CA 1
ATOM 751 C C . SER A 1 93 ? 14.960 -6.758 -20.582 1.00 90.50 93 SER A C 1
ATOM 753 O O . SER A 1 93 ? 13.867 -6.584 -21.137 1.00 90.50 93 SER A O 1
ATOM 755 N N . LYS A 1 94 ? 15.306 -7.957 -20.093 1.00 89.38 94 LYS A N 1
ATOM 756 C CA . LYS A 1 94 ? 14.390 -9.106 -20.081 1.00 89.38 94 LYS A CA 1
ATOM 757 C C . LYS A 1 94 ? 13.128 -8.746 -19.291 1.00 89.38 94 LYS A C 1
ATOM 759 O O . LYS A 1 94 ? 13.204 -8.307 -18.150 1.00 89.38 94 LYS A O 1
ATOM 764 N N . GLY A 1 95 ? 11.960 -8.953 -19.897 1.00 90.75 95 GLY A N 1
ATOM 765 C CA . GLY A 1 95 ? 10.675 -8.628 -19.271 1.00 90.75 95 GLY A CA 1
ATOM 766 C C . GLY A 1 95 ? 10.255 -7.157 -19.376 1.00 90.75 95 GLY A C 1
ATOM 767 O O . GLY A 1 95 ? 9.237 -6.792 -18.793 1.00 90.75 95 GLY A O 1
ATOM 768 N N . TYR A 1 96 ? 10.954 -6.321 -20.156 1.00 94.69 96 TYR A N 1
ATOM 769 C CA . TYR A 1 96 ? 10.604 -4.908 -20.367 1.00 94.69 96 TYR A CA 1
ATOM 770 C C . TYR A 1 96 ? 9.107 -4.687 -20.657 1.00 94.69 96 TYR A C 1
ATOM 772 O O . TYR A 1 96 ? 8.427 -3.952 -19.941 1.00 94.69 96 TYR A O 1
ATOM 780 N N . LYS A 1 97 ? 8.551 -5.398 -21.651 1.00 96.00 97 LYS A N 1
ATOM 781 C CA . LYS A 1 97 ? 7.129 -5.280 -22.028 1.00 96.00 97 LYS A CA 1
ATOM 782 C C . LYS A 1 97 ? 6.179 -5.730 -20.913 1.00 96.00 97 LYS A C 1
ATOM 784 O O . LYS A 1 97 ? 5.159 -5.082 -20.687 1.00 96.00 97 LYS A O 1
ATOM 789 N N . SER A 1 98 ? 6.495 -6.824 -20.214 1.00 96.38 98 SER A N 1
ATOM 790 C CA . SER A 1 98 ? 5.656 -7.331 -19.120 1.00 96.38 98 SER A CA 1
ATOM 791 C C . SER A 1 98 ? 5.647 -6.383 -17.924 1.00 96.38 98 SER A C 1
ATOM 793 O O . SER A 1 98 ? 4.591 -6.160 -17.337 1.00 96.38 98 SER A O 1
ATOM 795 N N . ILE A 1 99 ? 6.795 -5.779 -17.603 1.00 95.81 99 ILE A N 1
ATOM 796 C CA . ILE A 1 99 ? 6.913 -4.802 -16.518 1.00 95.81 99 ILE A CA 1
ATOM 797 C C . ILE A 1 99 ? 6.155 -3.523 -16.888 1.00 95.81 99 ILE A C 1
ATOM 799 O O . ILE A 1 99 ? 5.322 -3.080 -16.106 1.00 95.81 99 ILE A O 1
ATOM 803 N N . LEU A 1 100 ? 6.319 -2.984 -18.103 1.00 95.62 100 LEU A N 1
ATOM 804 C CA . LEU A 1 100 ? 5.523 -1.832 -18.555 1.00 95.62 100 LEU A CA 1
ATOM 805 C C . LEU A 1 100 ? 4.014 -2.107 -18.513 1.00 95.62 100 LEU A C 1
ATOM 807 O O . LEU A 1 100 ? 3.232 -1.258 -18.088 1.00 95.62 100 LEU A O 1
ATOM 811 N N . ASN A 1 101 ? 3.587 -3.303 -18.928 1.00 97.19 101 ASN A N 1
ATOM 812 C CA . ASN A 1 101 ? 2.183 -3.695 -18.859 1.00 97.19 101 ASN A CA 1
ATOM 813 C C . ASN A 1 101 ? 1.672 -3.743 -17.409 1.00 97.19 101 ASN A C 1
ATOM 815 O O . ASN A 1 101 ? 0.557 -3.286 -17.148 1.00 97.19 101 ASN A O 1
ATOM 819 N N . LEU A 1 102 ? 2.485 -4.244 -16.475 1.00 97.12 102 LEU A N 1
ATOM 820 C CA . LEU A 1 102 ? 2.179 -4.213 -15.048 1.00 97.12 102 LEU A CA 1
ATOM 821 C C . LEU A 1 102 ? 2.040 -2.774 -14.539 1.00 97.12 102 LEU A C 1
ATOM 823 O O . LEU A 1 102 ? 1.010 -2.454 -13.950 1.00 97.12 102 LEU A O 1
ATOM 827 N N . LEU A 1 103 ? 3.018 -1.902 -14.803 1.00 96.06 103 LEU A N 1
ATOM 828 C CA . LEU A 1 103 ? 2.982 -0.506 -14.350 1.00 96.06 103 LEU A CA 1
ATOM 829 C C . LEU A 1 103 ? 1.752 0.224 -14.895 1.00 96.06 103 LEU A C 1
ATOM 831 O O . LEU A 1 103 ? 1.029 0.867 -14.140 1.00 96.06 103 LEU A O 1
ATOM 835 N N . ARG A 1 104 ? 1.431 0.036 -16.181 1.00 95.25 104 ARG A N 1
ATOM 836 C CA . ARG A 1 104 ? 0.220 0.591 -16.806 1.00 95.25 104 ARG A CA 1
ATOM 837 C C . ARG A 1 104 ? -1.072 0.066 -16.173 1.00 95.25 104 ARG A C 1
ATOM 839 O O . ARG A 1 104 ? -2.062 0.789 -16.129 1.00 95.25 104 ARG A O 1
ATOM 846 N N . THR A 1 105 ? -1.070 -1.179 -15.696 1.00 95.69 105 THR A N 1
ATOM 847 C CA . THR A 1 105 ? -2.225 -1.789 -15.017 1.00 95.69 105 THR A CA 1
ATOM 848 C C . THR A 1 105 ? -2.410 -1.226 -13.610 1.00 95.69 105 THR A C 1
ATOM 850 O O . THR A 1 105 ? -3.541 -0.966 -13.213 1.00 95.69 105 THR A O 1
ATOM 853 N N . LEU A 1 106 ? -1.316 -1.020 -12.871 1.00 97.00 106 LEU A N 1
ATOM 854 C CA . LEU A 1 106 ? -1.348 -0.527 -11.491 1.00 97.00 106 LEU A CA 1
ATOM 855 C C . LEU A 1 106 ? -1.533 0.994 -11.397 1.00 97.00 106 LEU A C 1
ATOM 857 O O . LEU A 1 106 ? -2.183 1.456 -10.465 1.00 97.00 106 LEU A O 1
ATOM 861 N N . LYS A 1 107 ? -1.015 1.766 -12.364 1.00 95.56 107 LYS A N 1
ATOM 862 C CA . LYS A 1 107 ? -1.073 3.240 -12.395 1.00 95.56 107 LYS A CA 1
ATOM 863 C C . LYS A 1 107 ? -2.473 3.832 -12.133 1.00 95.56 107 LYS A C 1
ATOM 865 O O . LYS A 1 107 ? -2.557 4.753 -11.332 1.00 95.56 107 LYS A O 1
ATOM 870 N N . PRO A 1 108 ? -3.573 3.353 -12.752 1.00 96.38 108 PRO A N 1
ATOM 871 C CA . PRO A 1 108 ? -4.906 3.917 -12.520 1.00 96.38 108 PRO A CA 1
ATOM 872 C C . PRO A 1 108 ? -5.622 3.360 -11.276 1.00 96.38 108 PRO A C 1
ATOM 874 O O . PRO A 1 108 ? -6.796 3.671 -11.072 1.00 96.38 108 PRO A O 1
ATOM 877 N N . ILE A 1 109 ? -4.993 2.475 -10.494 1.00 98.00 109 ILE A N 1
ATOM 878 C CA . ILE A 1 109 ? -5.637 1.882 -9.319 1.00 98.00 109 ILE A CA 1
ATOM 879 C C . ILE A 1 109 ? -5.537 2.853 -8.145 1.00 98.00 109 ILE A C 1
ATOM 881 O O . ILE A 1 109 ? -4.443 3.241 -7.745 1.00 98.00 109 ILE A O 1
ATOM 885 N N . THR A 1 110 ? -6.683 3.182 -7.556 1.00 98.38 110 THR A N 1
ATOM 886 C CA . THR A 1 110 ? -6.767 3.960 -6.316 1.00 98.38 110 THR A CA 1
ATOM 887 C C . THR A 1 110 ? -7.307 3.060 -5.222 1.00 98.38 110 THR A C 1
ATOM 889 O O . THR A 1 110 ? -8.326 2.397 -5.421 1.00 98.38 110 THR A O 1
ATOM 892 N N . PHE A 1 111 ? -6.621 3.038 -4.084 1.00 98.69 111 PHE A N 1
ATOM 893 C CA . PHE A 1 111 ? -7.054 2.396 -2.852 1.00 98.69 111 PHE A CA 1
ATOM 894 C C . PHE A 1 111 ? -7.778 3.418 -1.982 1.00 98.69 111 PHE A C 1
ATOM 896 O O . PHE A 1 111 ? -7.360 4.569 -1.906 1.00 98.69 111 PHE A O 1
ATOM 903 N N . SER A 1 112 ? -8.844 2.991 -1.318 1.00 98.50 112 SER A N 1
ATOM 904 C CA . SER A 1 112 ? -9.601 3.757 -0.335 1.00 98.50 112 SER A CA 1
ATOM 905 C C . SER A 1 112 ? -9.728 2.928 0.930 1.00 98.50 112 SER A C 1
ATOM 907 O O . SER A 1 112 ? -10.201 1.792 0.885 1.00 98.50 112 SER A O 1
ATOM 909 N N . VAL A 1 113 ? -9.287 3.485 2.050 1.00 98.50 113 VAL A N 1
ATOM 910 C CA . VAL A 1 113 ? -9.470 2.905 3.379 1.00 98.50 113 VAL A CA 1
ATOM 911 C C . VAL A 1 113 ? -10.530 3.719 4.089 1.00 98.50 113 VAL A C 1
ATOM 913 O O . VAL A 1 113 ? -10.484 4.946 4.058 1.00 98.50 113 VAL A O 1
ATOM 916 N N . GLN A 1 114 ? -11.492 3.039 4.698 1.00 98.25 114 GLN A N 1
ATOM 917 C CA . GLN A 1 114 ? -12.630 3.658 5.367 1.00 98.25 114 GLN A CA 1
ATOM 918 C C . GLN A 1 114 ? -12.860 2.975 6.717 1.00 98.25 114 GLN A C 1
ATOM 920 O O . GLN A 1 114 ? -12.909 1.735 6.752 1.00 98.25 114 GLN A O 1
ATOM 925 N N . PRO A 1 115 ? -13.019 3.730 7.819 1.00 97.81 115 PRO A N 1
ATOM 926 C CA . PRO A 1 115 ? -13.445 3.143 9.077 1.00 97.81 115 PRO A CA 1
ATOM 927 C C . PRO A 1 115 ? -14.897 2.667 8.968 1.00 97.81 115 PRO A C 1
ATOM 929 O O . PRO A 1 115 ? -15.687 3.143 8.150 1.00 97.81 115 PRO A O 1
ATOM 932 N N . LYS A 1 116 ? -15.268 1.693 9.798 1.00 96.75 116 LYS A N 1
ATOM 933 C CA . LYS A 1 116 ? -16.636 1.161 9.827 1.00 96.75 116 LYS A CA 1
ATOM 934 C C . LYS A 1 116 ? -17.628 2.199 10.360 1.00 96.75 116 LYS A C 1
ATOM 936 O O . LYS A 1 116 ? -18.775 2.231 9.918 1.00 96.75 116 LYS A O 1
ATOM 941 N N . ASN A 1 117 ? -17.194 3.024 11.309 1.00 95.38 117 ASN A N 1
ATOM 942 C CA . ASN A 1 117 ? -17.978 4.098 11.897 1.00 95.38 117 ASN A CA 1
ATOM 943 C C . ASN A 1 117 ? -17.397 5.451 11.464 1.00 95.38 117 ASN A C 1
ATOM 945 O O . ASN A 1 117 ? -16.224 5.732 11.674 1.00 95.38 117 ASN A O 1
ATOM 949 N N . LYS A 1 118 ? -18.246 6.306 10.884 1.00 92.75 118 LYS A N 1
ATOM 950 C CA . LYS A 1 118 ? -17.854 7.626 10.361 1.00 92.75 118 LYS A CA 1
ATOM 951 C C . LYS A 1 118 ? -17.317 8.578 11.433 1.00 92.75 118 LYS A C 1
ATOM 953 O O . LYS A 1 118 ? -16.613 9.521 11.106 1.00 92.75 118 LYS A O 1
ATOM 958 N N . LYS A 1 119 ? -17.639 8.343 12.710 1.00 95.12 119 LYS A N 1
ATOM 959 C CA . LYS A 1 119 ? -17.084 9.127 13.825 1.00 95.12 119 LYS A CA 1
ATOM 960 C C . LYS A 1 119 ? -15.583 8.898 14.021 1.00 95.12 119 LYS A C 1
ATOM 962 O O . LYS A 1 119 ? -14.938 9.732 14.642 1.00 95.12 119 LYS A O 1
ATOM 967 N N . ASP A 1 120 ? -15.045 7.800 13.490 1.00 93.88 120 ASP A N 1
ATOM 968 C CA . ASP A 1 120 ? -13.629 7.449 13.621 1.00 93.88 120 ASP A CA 1
ATOM 969 C C . ASP A 1 120 ? -12.769 8.108 12.521 1.00 93.88 120 ASP A C 1
ATOM 971 O O . ASP A 1 120 ? -11.548 7.991 12.544 1.00 93.88 120 ASP A O 1
ATOM 975 N N . GLY A 1 121 ? -13.387 8.818 11.569 1.00 95.94 121 GLY A N 1
ATOM 976 C CA . GLY A 1 121 ? -12.714 9.607 10.536 1.00 95.94 121 GLY A CA 1
ATOM 977 C C . GLY A 1 121 ? -13.263 9.376 9.126 1.00 95.94 121 GLY A C 1
ATOM 978 O O . GLY A 1 12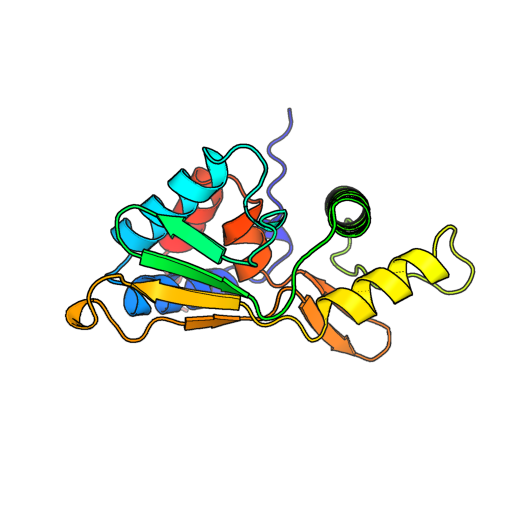1 ? -14.061 8.470 8.881 1.00 95.94 121 GLY A O 1
ATOM 979 N N . ASP A 1 122 ? -12.810 10.205 8.184 1.00 96.50 122 ASP A N 1
ATOM 980 C CA . ASP A 1 122 ? -13.243 10.168 6.778 1.00 96.50 122 ASP A CA 1
ATOM 981 C C . ASP A 1 122 ? -12.490 9.125 5.935 1.00 96.50 122 ASP A C 1
ATOM 983 O O . ASP A 1 122 ? -12.793 8.913 4.757 1.00 96.50 122 ASP A O 1
ATOM 987 N N . GLY A 1 123 ? -11.495 8.460 6.524 1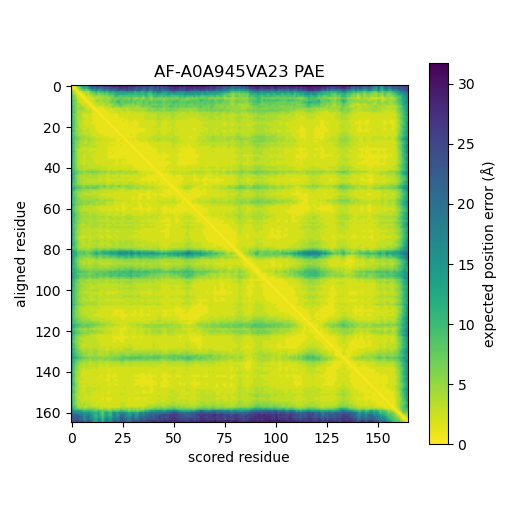.00 97.62 123 GLY A N 1
ATOM 988 C CA . GLY A 1 123 ? -10.587 7.568 5.826 1.00 97.62 123 GLY A CA 1
ATOM 989 C C . GLY A 1 123 ? -9.593 8.293 4.920 1.00 97.62 123 GLY A C 1
ATOM 990 O O . GLY A 1 123 ? -9.422 9.509 4.971 1.00 97.62 123 GLY A O 1
ATOM 991 N N . PHE A 1 124 ? -8.902 7.524 4.083 1.00 98.31 124 PHE A N 1
ATOM 992 C CA . PHE A 1 124 ? -7.866 8.047 3.193 1.00 98.31 124 PHE A CA 1
ATOM 993 C C . PHE A 1 124 ? -7.820 7.284 1.874 1.00 98.31 124 PHE A C 1
ATOM 995 O O . PHE A 1 124 ? -8.342 6.171 1.749 1.00 98.31 124 PHE A O 1
ATOM 1002 N N . THR A 1 125 ? -7.171 7.884 0.877 1.00 98.31 125 THR A N 1
ATOM 1003 C CA . THR A 1 125 ? -6.915 7.238 -0.412 1.00 98.31 125 THR A CA 1
ATOM 1004 C C . THR A 1 125 ? -5.447 7.322 -0.787 1.00 98.31 125 THR A C 1
ATOM 1006 O O . THR A 1 125 ? -4.735 8.225 -0.357 1.00 98.31 125 THR A O 1
ATOM 1009 N N . PHE A 1 126 ? -4.978 6.352 -1.565 1.00 97.81 126 PHE A N 1
ATOM 1010 C CA . PHE A 1 126 ? -3.603 6.315 -2.052 1.00 97.81 126 PHE A CA 1
ATOM 1011 C C . PHE A 1 126 ? -3.492 5.464 -3.318 1.00 97.81 126 PHE A C 1
ATOM 1013 O O . PHE A 1 126 ? -4.357 4.642 -3.624 1.00 97.81 126 PHE A O 1
ATOM 1020 N N . GLN A 1 127 ? -2.410 5.656 -4.066 1.00 97.62 127 GLN A N 1
ATOM 1021 C CA . GLN A 1 127 ? -2.077 4.858 -5.246 1.00 97.62 127 GLN A CA 1
ATOM 1022 C C . GLN A 1 127 ? -0.950 3.869 -4.923 1.00 97.62 127 GLN A C 1
ATOM 1024 O O . GLN A 1 127 ? -0.133 4.147 -4.045 1.00 97.62 127 GLN A O 1
ATOM 1029 N N . PRO A 1 128 ? -0.857 2.725 -5.623 1.00 97.12 128 PRO A N 1
ATOM 1030 C CA . PRO A 1 128 ? 0.191 1.737 -5.373 1.00 97.12 128 PRO A CA 1
ATOM 1031 C C . PRO A 1 128 ? 1.583 2.189 -5.840 1.00 97.12 128 PRO A C 1
ATOM 1033 O O . PRO A 1 128 ? 2.587 1.661 -5.366 1.00 97.12 128 PRO A O 1
ATOM 1036 N N . LEU A 1 129 ? 1.647 3.144 -6.772 1.00 95.94 129 LEU A N 1
ATOM 1037 C CA . LEU A 1 129 ? 2.872 3.623 -7.410 1.00 95.94 129 LEU A CA 1
ATOM 1038 C C . LEU A 1 129 ? 3.063 5.123 -7.160 1.00 95.94 129 LEU A C 1
ATOM 1040 O O . LEU A 1 129 ? 2.083 5.864 -7.115 1.00 95.94 129 LEU A O 1
ATOM 1044 N N . LYS A 1 130 ? 4.320 5.559 -7.066 1.00 93.06 130 LYS A N 1
ATOM 1045 C CA . LYS A 1 130 ? 4.744 6.963 -7.113 1.00 93.06 130 LYS A CA 1
ATOM 1046 C C . LYS A 1 130 ? 5.497 7.170 -8.428 1.00 93.06 130 LYS A C 1
ATOM 1048 O O . LYS A 1 130 ? 6.540 6.559 -8.648 1.00 93.06 130 LYS A O 1
ATOM 1053 N N . ILE A 1 131 ? 4.935 7.968 -9.333 1.00 92.44 131 ILE A N 1
ATOM 1054 C CA . ILE A 1 131 ? 5.593 8.316 -10.600 1.00 92.44 131 ILE A CA 1
ATOM 1055 C C . ILE A 1 131 ? 6.473 9.534 -10.331 1.00 92.44 131 ILE A C 1
ATOM 1057 O O . ILE A 1 131 ? 5.947 10.576 -9.948 1.00 92.44 131 ILE A O 1
ATOM 1061 N N . VAL A 1 132 ? 7.786 9.378 -10.482 1.00 90.19 132 VAL A N 1
ATOM 1062 C CA . VAL A 1 132 ? 8.755 10.464 -10.274 1.00 90.19 132 VAL A CA 1
ATOM 1063 C C . VA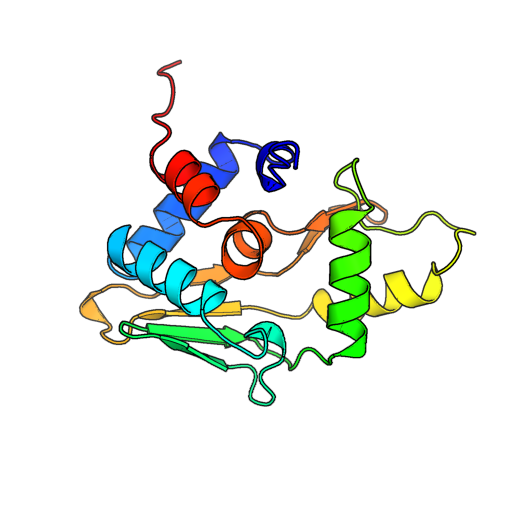L A 1 132 ? 8.986 11.201 -11.590 1.00 90.19 132 VAL A C 1
ATOM 1065 O O . VAL A 1 132 ? 8.884 12.422 -11.638 1.00 90.19 132 VAL A O 1
ATOM 1068 N N . ASP A 1 133 ? 9.217 10.448 -12.666 1.00 91.81 133 ASP A N 1
ATOM 1069 C CA . ASP A 1 133 ? 9.362 10.950 -14.033 1.00 91.81 133 ASP A CA 1
ATOM 1070 C C . ASP A 1 133 ? 9.006 9.846 -15.054 1.00 91.81 133 ASP A C 1
ATOM 1072 O O . ASP A 1 133 ? 8.515 8.772 -14.687 1.00 91.81 133 ASP A O 1
ATOM 1076 N N . ASP A 1 134 ? 9.243 10.099 -16.343 1.00 89.12 134 ASP A N 1
ATOM 1077 C CA . ASP A 1 134 ? 8.914 9.184 -17.444 1.00 89.12 134 ASP A CA 1
ATOM 1078 C C . ASP A 1 134 ? 9.636 7.826 -17.390 1.00 89.12 134 ASP A C 1
ATOM 1080 O O . ASP A 1 134 ? 9.148 6.851 -17.965 1.00 89.12 134 ASP A O 1
ATOM 1084 N N . ASN A 1 135 ? 10.782 7.745 -16.711 1.00 90.62 135 ASN A N 1
ATOM 1085 C CA . ASN A 1 135 ? 11.626 6.555 -16.587 1.00 90.62 135 ASN A CA 1
ATOM 1086 C C . ASN A 1 135 ? 11.887 6.142 -15.129 1.00 90.62 135 ASN A C 1
ATOM 1088 O O . ASN A 1 135 ? 12.657 5.207 -14.880 1.00 90.62 135 ASN A O 1
ATOM 1092 N N . THR A 1 136 ? 11.242 6.807 -14.173 1.00 91.81 136 THR A N 1
ATOM 1093 C CA . THR A 1 136 ? 11.400 6.546 -12.745 1.00 91.81 136 THR A CA 1
ATOM 1094 C C . THR A 1 136 ? 10.036 6.343 -12.107 1.00 91.81 136 THR A C 1
ATOM 1096 O O . THR A 1 136 ? 9.197 7.241 -12.018 1.00 91.81 136 THR A O 1
ATOM 1099 N N . THR A 1 137 ? 9.795 5.115 -11.660 1.00 94.38 137 THR A N 1
ATOM 1100 C CA . THR A 1 137 ? 8.584 4.738 -10.932 1.00 94.38 137 THR A CA 1
ATOM 1101 C C . THR A 1 137 ? 8.986 4.000 -9.675 1.00 94.38 137 THR A C 1
ATOM 1103 O O . THR A 1 137 ? 9.733 3.032 -9.746 1.00 94.38 137 THR A O 1
ATOM 1106 N N . GLU A 1 138 ? 8.443 4.417 -8.542 1.00 92.94 138 GLU A N 1
ATOM 1107 C CA . GLU A 1 138 ? 8.676 3.803 -7.240 1.00 92.94 138 GLU A CA 1
ATOM 1108 C C . GLU A 1 138 ? 7.392 3.141 -6.728 1.00 92.94 138 GLU A C 1
ATOM 1110 O O . GLU A 1 138 ? 6.273 3.474 -7.139 1.00 92.94 138 GLU A O 1
ATOM 1115 N N . ILE A 1 139 ? 7.539 2.196 -5.801 1.00 94.25 139 ILE A N 1
ATOM 1116 C CA . ILE A 1 139 ? 6.402 1.685 -5.031 1.00 94.25 139 ILE A CA 1
ATOM 1117 C C . ILE A 1 139 ? 6.019 2.757 -4.009 1.00 94.25 139 ILE A C 1
ATOM 1119 O O . ILE A 1 139 ? 6.883 3.309 -3.333 1.00 94.25 139 ILE A O 1
ATOM 1123 N N . ASN A 1 140 ? 4.724 3.049 -3.875 1.00 94.44 140 ASN A N 1
ATOM 1124 C CA . ASN A 1 140 ? 4.271 3.992 -2.858 1.00 94.44 140 ASN A CA 1
ATOM 1125 C C . ASN A 1 140 ? 4.620 3.449 -1.449 1.00 94.44 140 ASN A C 1
ATOM 1127 O O . ASN A 1 140 ? 4.209 2.328 -1.126 1.00 94.44 140 ASN A O 1
ATOM 1131 N N . PRO A 1 141 ? 5.311 4.221 -0.588 1.00 92.94 141 PRO A N 1
ATOM 1132 C CA . PRO A 1 141 ? 5.711 3.769 0.746 1.00 92.94 141 PRO A CA 1
ATOM 1133 C C . PRO A 1 141 ? 4.538 3.302 1.620 1.00 92.94 141 PRO A C 1
ATOM 1135 O O . PRO A 1 141 ? 4.670 2.334 2.367 1.00 92.94 141 PRO A O 1
ATOM 1138 N N . LEU A 1 142 ? 3.370 3.945 1.508 1.00 95.25 142 LEU A N 1
ATOM 1139 C CA . LEU A 1 142 ? 2.165 3.562 2.244 1.00 95.25 142 LEU A CA 1
ATOM 1140 C C . LEU A 1 142 ? 1.589 2.237 1.731 1.00 95.25 142 LEU A C 1
ATOM 1142 O O . LEU A 1 142 ? 1.172 1.398 2.527 1.00 95.25 142 LEU A O 1
ATOM 1146 N N . PHE A 1 143 ? 1.625 2.007 0.415 1.00 96.88 143 PHE A N 1
ATOM 1147 C CA . PHE A 1 143 ? 1.228 0.729 -0.182 1.00 96.88 143 PHE A CA 1
ATOM 1148 C C . PHE A 1 143 ? 2.167 -0.405 0.245 1.00 96.88 143 PHE A C 1
ATOM 1150 O O . PHE A 1 143 ? 1.710 -1.478 0.645 1.00 96.88 143 PHE A O 1
ATOM 1157 N N . GLU A 1 144 ? 3.473 -0.145 0.223 1.00 94.88 144 GLU A N 1
ATOM 1158 C CA . GLU A 1 144 ? 4.504 -1.065 0.697 1.00 94.88 144 GLU A CA 1
ATOM 1159 C C . GLU A 1 144 ? 4.312 -1.414 2.182 1.00 94.88 144 GLU A C 1
ATOM 1161 O O . GLU A 1 144 ? 4.284 -2.593 2.553 1.00 94.88 144 GLU A O 1
ATOM 1166 N N . ALA A 1 145 ? 4.101 -0.398 3.024 1.00 95.44 145 ALA A N 1
ATOM 1167 C CA . ALA A 1 145 ? 3.853 -0.561 4.451 1.00 95.44 145 ALA A CA 1
ATOM 1168 C C . ALA A 1 145 ? 2.579 -1.370 4.729 1.00 95.44 145 ALA A C 1
ATOM 1170 O O . ALA A 1 145 ? 2.599 -2.304 5.533 1.00 95.44 145 ALA A O 1
ATOM 1171 N N . LEU A 1 146 ? 1.480 -1.050 4.041 1.00 97.06 146 LEU A N 1
ATOM 1172 C CA . LEU A 1 146 ? 0.176 -1.653 4.294 1.00 97.06 146 LEU A CA 1
ATOM 1173 C C . LEU A 1 146 ? 0.131 -3.117 3.856 1.00 97.06 146 LEU A C 1
ATOM 1175 O O . LEU A 1 146 ? -0.300 -3.973 4.629 1.00 97.06 146 LEU A O 1
ATOM 1179 N N . PHE A 1 147 ? 0.642 -3.446 2.670 1.00 97.19 147 PHE A N 1
ATOM 1180 C CA . PHE A 1 147 ? 0.463 -4.782 2.093 1.00 97.19 147 PHE A CA 1
ATOM 1181 C C . PHE A 1 147 ? 1.638 -5.743 2.283 1.00 97.19 147 PHE A C 1
ATOM 1183 O O . PHE A 1 147 ? 1.409 -6.950 2.278 1.00 97.19 147 PHE A O 1
ATOM 1190 N N . PHE A 1 148 ? 2.871 -5.263 2.478 1.00 95.06 148 PHE A N 1
ATOM 1191 C CA . PHE A 1 148 ? 4.036 -6.156 2.441 1.00 95.06 148 PHE A CA 1
ATOM 1192 C C . PHE A 1 148 ? 5.000 -6.030 3.618 1.00 95.06 148 PHE A C 1
ATOM 1194 O O . PHE A 1 148 ? 5.563 -7.044 4.037 1.00 95.06 148 PHE A O 1
ATOM 1201 N N . ALA A 1 149 ? 5.219 -4.831 4.161 1.00 93.25 149 ALA A N 1
ATOM 1202 C CA . ALA A 1 149 ? 6.192 -4.653 5.233 1.00 93.25 149 ALA A CA 1
ATOM 1203 C C . ALA A 1 149 ? 5.767 -5.398 6.518 1.00 93.25 149 ALA A C 1
ATOM 1205 O O . ALA A 1 149 ? 4.581 -5.420 6.861 1.00 93.25 149 ALA A O 1
ATOM 1206 N N . PRO A 1 150 ? 6.697 -6.007 7.269 1.00 93.50 150 PRO A N 1
ATOM 1207 C CA . PRO A 1 150 ? 6.397 -6.562 8.583 1.00 93.50 150 PRO A CA 1
ATOM 1208 C C . PRO A 1 150 ? 5.790 -5.518 9.529 1.00 93.50 150 PRO A C 1
ATOM 1210 O O . PRO A 1 150 ? 6.283 -4.392 9.620 1.00 93.50 150 PRO A O 1
ATOM 1213 N N . VAL A 1 151 ? 4.771 -5.914 10.298 1.00 94.56 151 VAL A N 1
ATOM 1214 C CA . VAL A 1 151 ? 4.041 -5.016 11.215 1.00 94.56 151 VAL A CA 1
ATOM 1215 C C . VAL A 1 151 ? 4.988 -4.295 12.179 1.00 94.56 151 VAL A C 1
ATOM 1217 O O . VAL A 1 151 ? 4.828 -3.102 12.421 1.00 94.56 151 VAL A O 1
ATOM 1220 N N . TYR A 1 152 ? 6.015 -4.980 12.694 1.00 92.81 152 TYR A N 1
ATOM 1221 C CA . TYR A 1 152 ? 6.982 -4.381 13.620 1.00 92.81 152 TYR A CA 1
ATOM 1222 C C . TYR A 1 152 ? 7.807 -3.244 12.986 1.00 92.81 152 TYR A C 1
ATOM 1224 O O . TYR A 1 152 ? 8.144 -2.279 13.671 1.00 92.81 152 TYR A O 1
ATOM 1232 N N . GLN A 1 153 ? 8.111 -3.321 11.682 1.00 92.62 153 GLN A N 1
ATOM 1233 C CA . GLN A 1 153 ? 8.841 -2.266 10.970 1.00 92.62 153 GLN A CA 1
ATOM 1234 C C . GLN A 1 153 ? 7.950 -1.035 10.787 1.00 92.62 153 GLN A C 1
ATOM 1236 O O . GLN A 1 153 ? 8.385 0.082 11.055 1.00 92.62 153 GLN A O 1
ATOM 1241 N N . VAL A 1 154 ? 6.677 -1.242 10.437 1.00 94.19 154 VAL A N 1
ATOM 1242 C CA . VAL A 1 154 ? 5.693 -0.154 10.327 1.00 94.19 154 VAL A CA 1
ATOM 1243 C C . VAL A 1 154 ? 5.425 0.490 11.695 1.00 94.19 154 VAL A C 1
ATOM 1245 O O . VAL A 1 154 ? 5.416 1.714 11.802 1.00 94.19 154 VAL A O 1
ATOM 1248 N N . LYS A 1 155 ? 5.304 -0.311 12.769 1.00 93.12 155 LYS A N 1
ATOM 1249 C CA . LYS A 1 155 ? 5.187 0.164 14.166 1.00 93.12 155 LYS A CA 1
ATOM 1250 C C . LYS A 1 155 ? 6.361 1.075 14.559 1.00 93.12 155 LYS A C 1
ATOM 1252 O O . LYS A 1 155 ? 6.151 2.098 15.215 1.00 93.12 155 LYS A O 1
ATOM 1257 N N . LYS A 1 156 ? 7.585 0.754 14.124 1.00 91.50 156 LYS A N 1
ATOM 1258 C CA . LYS A 1 156 ? 8.770 1.596 14.356 1.00 91.50 156 LYS A CA 1
ATOM 1259 C C . LYS A 1 156 ? 8.664 2.940 13.626 1.00 91.50 156 LYS A C 1
ATOM 1261 O O . LYS A 1 156 ? 8.942 3.969 14.234 1.00 91.50 156 LYS A O 1
ATOM 1266 N N . SER A 1 157 ? 8.203 2.953 12.375 1.00 90.81 157 SER A N 1
ATOM 1267 C CA . SER A 1 157 ? 8.009 4.201 11.617 1.00 90.81 157 SER A CA 1
ATOM 1268 C C . SER A 1 157 ? 6.833 5.047 12.116 1.00 90.81 157 SER A C 1
ATOM 1270 O O . SER A 1 157 ? 6.895 6.265 12.057 1.00 90.81 157 SER A O 1
ATOM 1272 N N . LEU A 1 158 ? 5.793 4.433 12.688 1.00 88.56 158 LEU A N 1
ATOM 1273 C CA . LEU A 1 158 ? 4.680 5.144 13.337 1.00 88.56 158 LEU A CA 1
ATOM 1274 C C . LEU A 1 158 ? 5.073 5.839 14.650 1.00 88.56 158 LEU A C 1
ATOM 1276 O O . LEU A 1 158 ? 4.369 6.741 15.112 1.00 88.56 158 LEU A O 1
ATOM 1280 N N . THR A 1 159 ? 6.140 5.379 15.305 1.00 84.44 159 THR A N 1
ATOM 1281 C CA . THR A 1 159 ? 6.567 5.858 16.631 1.00 84.44 159 THR A CA 1
ATOM 1282 C C . THR A 1 159 ? 7.870 6.649 16.602 1.00 84.44 159 THR A C 1
ATOM 1284 O O . THR A 1 159 ? 8.218 7.259 17.615 1.00 84.44 159 THR A O 1
ATOM 1287 N N . SER A 1 160 ? 8.573 6.700 15.463 1.00 73.69 160 SER A N 1
ATOM 1288 C CA . SER A 1 160 ? 9.764 7.534 15.308 1.00 73.69 160 SER A CA 1
ATOM 1289 C C . SER A 1 160 ? 9.404 9.001 15.542 1.00 73.69 160 SER A C 1
ATOM 1291 O O . SER A 1 160 ? 8.696 9.611 14.742 1.00 73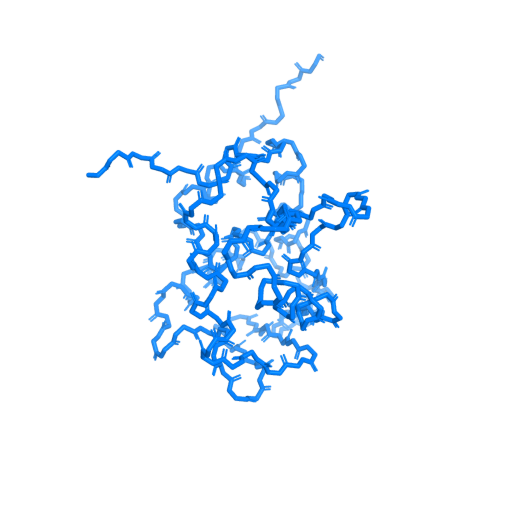.69 160 SER A O 1
ATOM 1293 N N . LYS A 1 161 ? 9.872 9.558 16.666 1.00 56.44 161 LYS A N 1
ATOM 1294 C CA . LYS A 1 161 ? 9.775 10.991 16.958 1.00 56.44 161 LYS A CA 1
ATOM 1295 C C . LYS A 1 161 ? 10.595 11.743 15.909 1.00 56.44 161 LYS A C 1
ATOM 1297 O O . LYS A 1 161 ? 11.727 11.336 15.642 1.00 56.44 161 LYS A O 1
ATOM 1302 N N . LYS A 1 162 ? 10.059 12.845 15.365 1.00 53.28 162 LYS A N 1
ATOM 1303 C CA . LYS A 1 162 ? 10.892 13.850 14.688 1.00 53.28 162 LYS A CA 1
ATOM 1304 C C . LYS A 1 162 ? 12.050 14.172 15.633 1.00 53.28 162 LYS A C 1
ATOM 1306 O O . LYS A 1 162 ? 11.798 14.527 16.787 1.00 53.28 162 LYS A O 1
ATOM 1311 N N . LYS A 1 163 ? 13.299 14.015 15.186 1.00 40.59 163 LYS A N 1
ATOM 1312 C CA . LYS A 1 163 ? 14.397 14.699 15.874 1.00 40.59 163 LYS A CA 1
ATOM 1313 C C . LYS A 1 163 ? 14.087 16.193 15.739 1.00 40.59 163 LYS A C 1
ATOM 1315 O O . LYS A 1 163 ? 13.870 16.621 14.606 1.00 40.59 163 LYS A O 1
ATOM 1320 N N . PRO A 1 164 ? 13.974 16.956 16.839 1.00 36.66 164 PRO A N 1
ATOM 1321 C CA . PRO A 1 164 ? 13.897 18.402 16.719 1.00 36.66 164 PRO A CA 1
ATOM 1322 C C . PRO A 1 164 ? 15.166 18.863 15.993 1.00 36.66 164 PRO A C 1
ATOM 1324 O O . PRO A 1 164 ? 16.271 18.490 16.394 1.00 36.66 164 PRO A O 1
ATOM 1327 N N . THR A 1 165 ? 14.961 19.536 14.863 1.00 38.91 165 THR A N 1
ATOM 1328 C CA . THR A 1 165 ? 15.980 20.289 14.124 1.00 38.91 165 THR A CA 1
ATOM 1329 C C . THR A 1 165 ? 16.463 21.461 14.951 1.00 38.91 165 THR A C 1
ATOM 1331 O O . THR A 1 165 ? 15.578 22.107 15.560 1.00 38.91 165 THR A O 1
#

Mean predicted aligned error: 4.51 Å

Secondary structure (DSSP, 8-state):
-----GGGGS-HHHHHHHHHHHHHTTTSHHHHHHHHHHHHH-SS-GGG-TTSEEEETTEEEEESS---HHHHHHHHHHHHH--SS--SPPTT-TTHHHHHHHHHHHTT--EEEEESSGGG---EEE-SEEEEETTEEEE-HHHHHHHTS-HHHHHHHHH-PPPP-

Sequence (165 aa):
MKNFNPLTFYSQDELSQALNESAQSIGGKNYFLLLLEAVRDAQPHPLLAKNAEFKFSVGSVKWSKPIFREKFTLFKHLRLNNKDGNIFPKKGSKGYKSILNLLRTLKPITFSVQPKNKKDGDGFTFQPLKIVDDNTTEINPLFEALFFAPVYQVKKSLTSKKKPT